Protein AF-A0A849PRV3-F1 (afdb_monomer)

Secondary structure (DSSP, 8-state):
-------------------------HHHHHHHHS----SPPHHHHHHHHHHHHTT--EEEEET-TT-HHHHHHHHTT-EEEEEES-HHHHHHHHHHSTTSEEEE--TTS----TT--SEEE--

Nearest PDB structures (foldseek):
  2azt-assembly1_B-2  TM=6.449E-01  e=2.188E-04  Homo sapiens
  3thr-assembly1_B  TM=6.207E-01  e=1.792E-04  Rattus norvegicus
  2azt-assembly1_A-2  TM=7.067E-01  e=4.264E-04  Homo sapiens
  1r8y-assembly1_A  TM=6.239E-01  e=3.265E-04  Mus musculus
  2idj-assembly1_C  TM=6.318E-01  e=4.264E-04  Rattus norvegicus

Radius of gyration: 21.78 Å; Cα contacts (8 Å, |Δi|>4): 154; chains: 1; bounding box: 31×43×78 Å

pLDDT: mean 85.54, std 21.76, range [31.47, 98.5]

Sequence (123 aa):
MKESTGSPMEGVIKNKVHSNYTIKDWNTLYKEKGIVQKEP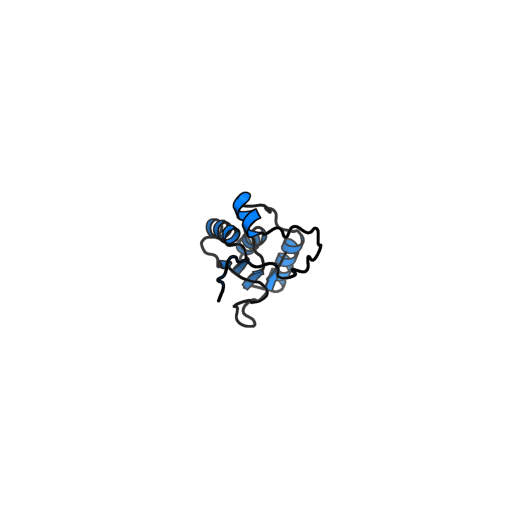SKKVLEAIKFFKEKRIKKILDLGCGTGRHTTLLVKENFEVCGCDNSEDALKIIKEILVDNEFRLCDMTKLLYDDEYFDGIICY

Solvent-accessible surface area (backbone atoms only — not comparable to full-atom values): 7678 Å² total; per-residue (Å²): 141,82,85,87,87,88,85,84,91,86,77,83,85,72,83,78,79,88,64,98,65,80,80,75,54,60,36,60,51,23,64,76,61,50,80,84,65,71,77,61,53,71,66,55,59,52,47,51,54,53,34,57,76,69,66,50,48,38,33,36,31,49,60,31,51,58,26,35,54,54,56,52,44,45,76,72,71,37,50,54,38,35,28,20,77,25,68,48,19,49,54,55,27,42,73,75,39,72,91,53,52,74,45,85,38,53,89,93,62,71,93,68,64,86,85,71,51,70,41,76,50,72,129

Mean predicted aligned error: 9.65 Å

Structure (mmCIF, N/CA/C/O backbone):
data_AF-A0A849PRV3-F1
#
_entry.id   AF-A0A849PRV3-F1
#
loop_
_atom_site.group_PDB
_atom_site.id
_atom_site.type_symbol
_atom_site.label_atom_id
_atom_site.label_alt_id
_atom_site.label_comp_id
_atom_site.label_asym_id
_atom_site.label_entity_id
_atom_site.label_seq_id
_atom_site.pdbx_PDB_ins_code
_atom_site.Cartn_x
_atom_site.Cartn_y
_atom_site.Cartn_z
_atom_site.occupancy
_atom_site.B_iso_or_equiv
_atom_site.auth_seq_id
_atom_site.auth_comp_id
_atom_site.auth_asym_id
_atom_site.auth_atom_id
_atom_site.pdbx_PDB_model_num
ATOM 1 N N . MET A 1 1 ? 7.747 -28.531 -66.672 1.00 43.81 1 MET A N 1
ATOM 2 C CA . MET A 1 1 ? 8.890 -28.508 -65.738 1.00 43.81 1 MET A CA 1
ATOM 3 C C . MET A 1 1 ? 9.761 -27.304 -66.051 1.00 43.81 1 MET A C 1
ATOM 5 O O . MET A 1 1 ? 10.359 -27.276 -67.116 1.00 43.81 1 MET A O 1
ATOM 9 N N . LYS A 1 2 ? 9.777 -26.314 -65.157 1.00 40.06 2 LYS A N 1
ATOM 10 C CA . LYS A 1 2 ? 10.898 -25.407 -64.874 1.00 40.06 2 LYS A CA 1
ATOM 11 C C . LYS A 1 2 ? 10.719 -24.976 -63.417 1.00 40.06 2 LYS A C 1
ATOM 13 O O . LYS A 1 2 ? 9.604 -24.655 -63.014 1.00 40.06 2 LYS A O 1
ATOM 18 N N . GLU A 1 3 ? 11.787 -25.127 -62.650 1.00 36.06 3 GLU A N 1
ATOM 19 C CA . GLU A 1 3 ? 11.838 -25.009 -61.196 1.00 36.06 3 GLU A CA 1
ATOM 20 C C . GLU A 1 3 ? 11.863 -23.556 -60.695 1.00 36.06 3 GLU A C 1
ATOM 22 O O . GLU A 1 3 ? 12.094 -22.605 -61.438 1.00 36.06 3 GLU A O 1
ATOM 27 N N . SER A 1 4 ? 11.589 -23.469 -59.397 1.00 41.84 4 SER A N 1
ATOM 28 C CA . SER A 1 4 ? 11.461 -22.350 -58.462 1.00 41.84 4 SER A CA 1
ATOM 29 C C . SER A 1 4 ? 12.669 -21.424 -58.301 1.00 41.84 4 SER A C 1
ATOM 31 O O . SER A 1 4 ? 13.791 -21.915 -58.317 1.00 41.84 4 SER A O 1
ATOM 33 N N . THR A 1 5 ? 12.419 -20.179 -57.866 1.00 37.66 5 THR A N 1
ATOM 34 C CA . THR A 1 5 ? 13.233 -19.471 -56.848 1.00 37.66 5 THR A CA 1
ATOM 35 C C . THR A 1 5 ? 12.422 -18.366 -56.139 1.00 37.66 5 THR A C 1
ATOM 37 O O . THR A 1 5 ? 11.891 -17.493 -56.821 1.00 37.66 5 THR A O 1
ATOM 40 N N . GLY A 1 6 ? 12.419 -18.346 -54.795 1.00 32.53 6 GLY A N 1
ATOM 41 C CA . GLY A 1 6 ? 12.355 -17.108 -53.984 1.00 32.53 6 GLY A CA 1
ATOM 42 C C . GLY A 1 6 ? 11.081 -16.809 -53.160 1.00 32.53 6 GLY A C 1
ATOM 43 O O . GLY A 1 6 ? 10.069 -16.405 -53.711 1.00 32.53 6 GLY A O 1
ATOM 44 N N . SER A 1 7 ? 11.179 -16.922 -51.827 1.00 38.81 7 SER A N 1
ATOM 45 C CA . SER A 1 7 ? 10.294 -16.347 -50.769 1.00 38.81 7 SER A CA 1
ATOM 46 C C . SER A 1 7 ? 10.956 -15.036 -50.237 1.00 38.81 7 SER A C 1
ATOM 48 O O . SER A 1 7 ? 12.148 -14.910 -50.534 1.00 38.81 7 SER A O 1
ATOM 50 N N . PRO A 1 8 ? 10.362 -14.097 -49.437 1.00 40.62 8 PRO A N 1
ATOM 51 C CA . PRO A 1 8 ? 9.239 -14.260 -48.495 1.00 40.62 8 PRO A CA 1
ATOM 52 C C . PRO A 1 8 ? 8.224 -13.085 -48.331 1.00 40.62 8 PRO A C 1
ATOM 54 O O . PRO A 1 8 ? 8.369 -12.003 -48.881 1.00 40.62 8 PRO A O 1
ATOM 57 N N . MET A 1 9 ? 7.187 -13.387 -47.532 1.00 44.16 9 MET A N 1
ATOM 58 C CA . MET A 1 9 ? 6.213 -12.567 -46.774 1.00 44.16 9 MET A CA 1
ATOM 59 C C . MET A 1 9 ? 6.275 -11.026 -46.804 1.00 44.16 9 MET A C 1
ATOM 61 O O . MET A 1 9 ? 7.281 -10.465 -46.404 1.00 44.16 9 MET A O 1
ATOM 65 N N . GLU A 1 10 ? 5.115 -10.380 -47.014 1.00 33.94 10 GLU A N 1
ATOM 66 C CA . GLU A 1 10 ? 4.730 -9.044 -46.497 1.00 33.94 10 GLU A CA 1
ATOM 67 C C . GLU A 1 10 ? 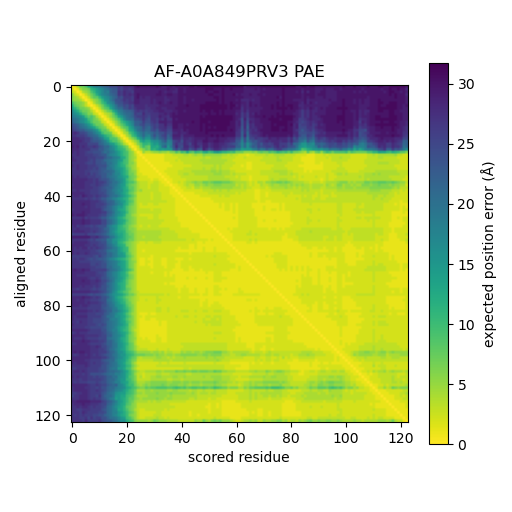3.239 -8.791 -46.845 1.00 33.94 10 GLU A C 1
ATOM 69 O O . GLU A 1 10 ? 2.813 -9.072 -47.956 1.00 33.94 10 GLU A O 1
ATOM 74 N N . GLY A 1 11 ? 2.333 -8.308 -45.997 1.00 31.47 11 GLY A N 1
ATOM 75 C CA . GLY A 1 11 ? 2.428 -7.864 -44.623 1.00 31.47 11 GLY A CA 1
ATOM 76 C C . GLY A 1 11 ? 1.035 -7.863 -43.983 1.00 31.47 11 GLY A C 1
ATOM 77 O O . GLY A 1 11 ? 0.014 -7.589 -44.613 1.00 31.47 11 GLY A O 1
ATOM 78 N N . VAL A 1 12 ? 1.006 -8.188 -42.695 1.00 38.81 12 VAL A N 1
ATOM 79 C CA . VAL A 1 12 ? -0.142 -7.958 -41.821 1.00 38.81 12 VAL A CA 1
ATOM 80 C C . VAL A 1 12 ? -0.332 -6.447 -41.719 1.00 38.81 12 VAL A C 1
ATOM 82 O O . VAL A 1 12 ? 0.560 -5.746 -41.238 1.00 38.81 12 VAL A O 1
ATOM 85 N N . ILE A 1 13 ? -1.484 -5.938 -42.155 1.00 39.41 13 ILE A N 1
ATOM 86 C CA . ILE A 1 13 ? -1.880 -4.545 -41.927 1.00 39.41 13 ILE A CA 1
ATOM 87 C C . ILE A 1 13 ? -2.058 -4.367 -40.413 1.00 39.41 13 ILE A C 1
ATOM 89 O O . ILE A 1 13 ? -3.113 -4.646 -39.848 1.00 39.41 13 ILE A O 1
ATOM 93 N N . LYS A 1 14 ? -0.997 -3.932 -39.727 1.00 39.09 14 LYS A N 1
ATOM 94 C CA . LYS A 1 14 ? -1.092 -3.417 -38.361 1.00 39.09 14 LYS A CA 1
ATOM 95 C C . LYS A 1 14 ? -1.687 -2.018 -38.452 1.00 39.09 14 LYS A C 1
ATOM 97 O O . LYS A 1 14 ? -0.990 -1.064 -38.792 1.00 39.09 14 LYS A O 1
ATOM 102 N N . ASN A 1 15 ? -2.979 -1.906 -38.157 1.00 37.47 15 ASN A N 1
ATOM 103 C CA . ASN A 1 15 ? -3.626 -0.614 -37.968 1.00 37.47 15 ASN A CA 1
ATOM 104 C C . ASN A 1 15 ? -2.894 0.158 -36.864 1.00 37.47 15 ASN A C 1
ATOM 106 O O . ASN A 1 15 ? -2.863 -0.228 -35.696 1.00 37.47 15 ASN A O 1
ATOM 110 N N . LYS A 1 16 ? -2.252 1.241 -37.292 1.00 42.03 16 LYS A N 1
ATOM 111 C CA . LYS A 1 16 ? -1.415 2.135 -36.503 1.00 42.03 16 LYS A CA 1
ATOM 112 C C . LYS A 1 16 ? -2.322 3.111 -35.759 1.00 42.03 16 LYS A C 1
ATOM 114 O O . LYS A 1 16 ? -2.642 4.181 -36.275 1.00 42.03 16 LYS A O 1
ATOM 119 N N . VAL A 1 17 ? -2.757 2.741 -34.557 1.00 46.69 17 VAL A N 1
ATOM 120 C CA . VAL A 1 17 ? -3.486 3.664 -33.680 1.00 46.69 17 VAL A CA 1
ATOM 121 C C . VAL A 1 17 ? -2.506 4.748 -33.230 1.00 46.69 17 VAL A C 1
ATOM 123 O O . VAL A 1 17 ? -1.550 4.478 -32.508 1.00 46.69 17 VAL A O 1
ATOM 126 N N . HIS A 1 18 ? -2.697 5.965 -33.733 1.00 45.69 18 HIS A N 1
ATOM 127 C CA . HIS A 1 18 ? -1.931 7.134 -33.322 1.00 45.69 18 HIS A CA 1
ATOM 128 C C . HIS A 1 18 ? -2.438 7.603 -31.957 1.00 45.69 18 HIS A C 1
ATOM 130 O O . HIS A 1 18 ? -3.482 8.243 -31.868 1.00 45.69 18 HIS A O 1
ATOM 136 N N . SER A 1 19 ? -1.682 7.324 -30.898 1.00 43.97 19 SER A N 1
ATOM 137 C CA . SER A 1 19 ? -1.742 8.119 -29.675 1.00 43.97 19 SER A CA 1
ATOM 138 C C . SER A 1 19 ? -0.308 8.436 -29.241 1.00 43.97 19 SER A C 1
ATOM 140 O O . SER A 1 19 ? 0.522 7.549 -29.067 1.00 43.97 19 SER A O 1
ATOM 142 N N . ASN A 1 20 ? 0.017 9.724 -29.114 1.00 40.25 20 ASN A N 1
ATOM 143 C CA . ASN A 1 20 ? 1.306 10.202 -28.599 1.00 40.25 20 ASN A CA 1
ATOM 144 C C . ASN A 1 20 ? 1.376 10.104 -27.061 1.00 40.25 20 ASN A C 1
ATOM 146 O O . ASN A 1 20 ? 1.936 10.974 -26.399 1.00 40.25 20 ASN A O 1
ATOM 150 N N . TYR A 1 21 ? 0.800 9.053 -26.478 1.00 45.06 21 TYR A N 1
ATOM 151 C CA . TYR A 1 21 ? 1.078 8.665 -25.104 1.00 45.06 21 TYR A CA 1
ATOM 152 C C . TYR A 1 21 ? 2.078 7.521 -25.163 1.00 45.06 21 TYR A C 1
ATOM 154 O O . TYR A 1 21 ? 1.714 6.379 -25.437 1.00 45.06 21 TYR A O 1
ATOM 162 N N . THR A 1 22 ? 3.353 7.807 -24.900 1.00 52.84 22 THR A N 1
ATOM 163 C CA . THR A 1 22 ? 4.283 6.750 -24.509 1.00 52.84 22 THR A CA 1
ATOM 164 C C . THR A 1 22 ? 3.677 6.132 -23.257 1.00 52.84 22 THR A C 1
ATOM 166 O O . THR A 1 22 ? 3.631 6.797 -22.220 1.00 52.84 22 THR A O 1
ATOM 169 N N . ILE A 1 23 ? 3.138 4.912 -23.350 1.00 53.06 23 ILE A N 1
ATOM 170 C CA . ILE A 1 23 ? 2.806 4.131 -22.161 1.00 53.06 23 ILE A CA 1
ATOM 171 C C . ILE A 1 23 ? 4.112 4.077 -21.375 1.00 53.06 23 ILE A C 1
ATOM 173 O O . ILE A 1 23 ? 5.072 3.432 -21.793 1.00 53.06 23 ILE A O 1
ATOM 177 N N . LYS A 1 24 ? 4.188 4.861 -20.297 1.00 63.31 24 LYS A N 1
ATOM 178 C CA . LYS A 1 24 ? 5.265 4.746 -19.328 1.00 63.31 24 LYS A CA 1
ATOM 179 C C . LYS A 1 24 ? 5.011 3.415 -18.655 1.00 63.31 24 LYS A C 1
ATOM 181 O O . LYS A 1 24 ? 4.147 3.324 -17.790 1.00 63.31 24 LYS A O 1
ATOM 186 N N . ASP A 1 25 ? 5.696 2.384 -19.129 1.00 88.38 25 ASP A N 1
ATOM 187 C CA . ASP A 1 25 ? 5.787 1.140 -18.392 1.00 88.38 25 ASP A CA 1
ATOM 188 C C . ASP A 1 25 ? 6.363 1.467 -17.010 1.00 88.38 25 ASP A C 1
ATOM 190 O O . ASP A 1 25 ? 7.500 1.938 -16.883 1.00 88.38 25 ASP A O 1
ATOM 194 N N . TRP A 1 26 ? 5.536 1.293 -15.982 1.00 92.56 26 TRP A N 1
ATOM 195 C CA . TRP A 1 26 ? 5.925 1.563 -14.608 1.0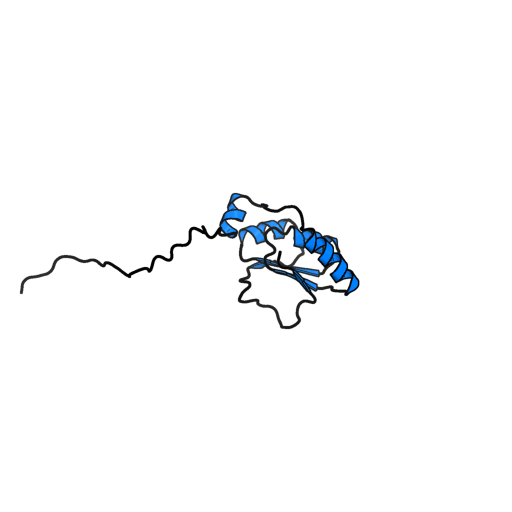0 92.56 26 TRP A CA 1
ATOM 196 C C . TRP A 1 26 ? 7.087 0.667 -14.197 1.00 92.56 26 TRP A C 1
ATOM 198 O O . TRP A 1 26 ? 7.996 1.157 -13.530 1.00 92.56 26 TRP A O 1
ATOM 208 N N . ASN A 1 27 ? 7.124 -0.590 -14.656 1.00 94.69 27 ASN A N 1
ATOM 209 C CA . ASN A 1 27 ? 8.212 -1.498 -14.313 1.00 94.69 27 ASN A CA 1
ATOM 210 C C . ASN A 1 27 ? 9.561 -0.975 -14.824 1.00 94.69 27 ASN A C 1
ATOM 212 O O . ASN A 1 27 ? 10.505 -0.863 -14.046 1.00 94.69 27 ASN A O 1
ATOM 216 N N . THR A 1 28 ? 9.638 -0.547 -16.089 1.00 94.88 28 THR A N 1
ATOM 217 C CA . THR A 1 28 ? 10.836 0.117 -16.637 1.00 94.88 28 THR A CA 1
ATOM 218 C C . THR A 1 28 ? 11.225 1.357 -15.827 1.00 94.88 28 THR A C 1
ATOM 220 O O . THR A 1 28 ? 12.393 1.524 -15.476 1.00 94.88 28 THR A O 1
ATOM 223 N N . LEU A 1 29 ? 10.261 2.209 -15.466 1.00 93.81 29 LEU A N 1
ATOM 224 C CA . LEU A 1 29 ? 10.542 3.411 -14.677 1.00 93.81 29 LEU A CA 1
ATOM 225 C C . LEU A 1 29 ? 11.140 3.079 -13.298 1.00 93.81 29 LEU A C 1
ATOM 227 O O . LEU A 1 29 ? 12.111 3.716 -12.886 1.00 93.81 29 LEU A O 1
ATOM 231 N N . TYR A 1 30 ? 10.570 2.100 -12.593 1.00 95.62 30 TYR A N 1
ATOM 232 C CA . TYR A 1 30 ? 11.057 1.659 -11.285 1.00 95.62 30 TYR A CA 1
ATOM 233 C C . TYR A 1 30 ? 12.420 0.974 -11.384 1.00 95.62 30 TYR A C 1
ATOM 235 O O . TYR A 1 30 ? 13.286 1.232 -10.552 1.00 95.62 30 TYR A O 1
ATOM 243 N N . LYS A 1 31 ? 12.653 0.184 -12.434 1.00 95.19 31 LYS A N 1
ATOM 244 C CA . LYS A 1 31 ? 13.954 -0.429 -12.712 1.00 95.19 31 LYS A CA 1
ATOM 245 C C . LYS A 1 31 ? 15.062 0.608 -12.895 1.00 95.19 31 LYS A C 1
ATOM 247 O O . LYS A 1 31 ? 16.165 0.426 -12.391 1.00 95.19 31 LYS A O 1
ATOM 252 N N . GLU A 1 32 ? 14.783 1.688 -13.622 1.00 95.06 32 GLU A N 1
ATOM 253 C CA . GLU A 1 32 ? 15.783 2.715 -13.934 1.00 95.06 32 GLU A CA 1
ATOM 254 C C . GLU A 1 32 ? 16.006 3.711 -12.795 1.00 95.06 32 GLU A C 1
ATOM 256 O O . GLU A 1 32 ? 17.127 4.176 -12.590 1.00 95.06 32 GLU A O 1
ATOM 261 N N . LYS A 1 33 ? 14.940 4.091 -12.081 1.00 95.00 33 LYS A N 1
ATOM 262 C CA . LYS A 1 33 ? 14.977 5.216 -11.130 1.00 95.00 33 LYS A CA 1
ATOM 263 C C . LYS A 1 33 ? 14.772 4.819 -9.674 1.00 95.00 33 LYS A C 1
ATOM 265 O O . LYS A 1 33 ? 14.941 5.665 -8.796 1.00 95.00 33 LYS A O 1
ATOM 270 N N . GLY A 1 34 ? 14.380 3.578 -9.402 1.00 95.81 34 GLY A N 1
ATOM 271 C CA . GLY A 1 34 ? 13.971 3.143 -8.074 1.00 95.81 34 GLY A CA 1
ATOM 272 C C . GLY A 1 34 ? 12.763 3.939 -7.577 1.00 95.81 34 GLY A C 1
ATOM 273 O O . GLY A 1 34 ? 11.734 4.030 -8.244 1.00 95.81 34 GLY A O 1
ATOM 274 N N . ILE A 1 35 ? 12.882 4.549 -6.398 1.00 95.12 35 ILE A N 1
ATOM 275 C CA . ILE A 1 35 ? 11.785 5.285 -5.757 1.00 95.12 35 ILE A CA 1
ATOM 276 C C . ILE A 1 35 ? 11.544 6.629 -6.460 1.00 95.12 35 ILE A C 1
ATOM 278 O O . ILE A 1 35 ? 12.274 7.601 -6.253 1.00 95.12 35 ILE A O 1
ATOM 282 N N . VAL A 1 36 ? 10.460 6.708 -7.236 1.00 90.00 36 VAL A N 1
ATOM 283 C CA . VAL A 1 36 ? 10.062 7.924 -7.975 1.00 90.00 36 VAL A CA 1
ATOM 284 C C . VAL A 1 36 ? 9.055 8.811 -7.243 1.00 90.00 36 VAL A C 1
ATOM 286 O O . VAL A 1 36 ? 8.944 9.996 -7.554 1.00 90.00 36 VAL A O 1
ATOM 289 N N . GLN A 1 37 ? 8.322 8.273 -6.268 1.00 90.88 37 GLN A N 1
ATOM 290 C CA . GLN A 1 37 ? 7.344 9.014 -5.472 1.00 90.88 37 GLN A CA 1
ATOM 291 C C . GLN A 1 37 ? 7.547 8.676 -3.996 1.00 90.88 37 GLN A C 1
ATOM 293 O O . GLN A 1 37 ? 7.404 7.521 -3.607 1.00 90.88 37 GLN A O 1
ATOM 298 N N . LYS A 1 38 ? 7.905 9.681 -3.193 1.00 92.25 38 LYS A N 1
ATOM 299 C CA . LYS A 1 38 ? 8.281 9.495 -1.781 1.00 92.25 38 LYS A CA 1
ATOM 300 C C . LYS A 1 38 ? 7.183 9.921 -0.817 1.00 92.25 38 LYS A C 1
ATOM 302 O O . LYS A 1 38 ? 6.862 9.184 0.105 1.00 92.25 38 LYS A O 1
ATOM 307 N N . GLU A 1 39 ? 6.589 11.084 -1.063 1.00 95.94 39 GLU A N 1
ATOM 308 C CA . GLU A 1 39 ? 5.616 11.660 -0.139 1.00 95.94 39 GLU A CA 1
ATOM 309 C C . GLU A 1 39 ? 4.208 11.080 -0.350 1.00 95.94 39 GLU A C 1
ATOM 311 O O . GLU A 1 39 ? 3.736 11.025 -1.498 1.00 95.94 39 GLU A O 1
ATOM 316 N N . PRO A 1 40 ? 3.511 10.685 0.733 1.00 96.19 40 PRO A N 1
ATOM 317 C CA . PRO A 1 40 ? 2.100 10.330 0.685 1.00 96.19 40 PRO A CA 1
ATOM 318 C C . PRO A 1 40 ? 1.236 11.497 0.204 1.00 96.19 40 PRO A C 1
ATOM 320 O O . PRO A 1 40 ? 1.568 12.675 0.365 1.00 96.19 40 PRO A O 1
ATOM 323 N N . SER A 1 41 ? 0.074 11.184 -0.363 1.00 97.06 41 SER A N 1
ATOM 324 C CA . SER A 1 41 ? -0.859 12.221 -0.796 1.00 97.06 41 SER A CA 1
ATOM 325 C C . SER A 1 41 ? -1.710 12.715 0.373 1.00 97.06 41 SER A C 1
ATOM 327 O O . SER A 1 41 ? -2.057 11.957 1.279 1.00 97.06 41 SER A O 1
ATOM 329 N N . LYS A 1 42 ? -2.129 13.986 0.324 1.00 97.25 42 LYS A N 1
ATOM 330 C CA . LYS A 1 42 ? -3.067 14.546 1.315 1.00 97.25 42 LYS A CA 1
ATOM 331 C C . LYS A 1 42 ? -4.372 13.748 1.397 1.00 97.25 42 LYS A C 1
ATOM 333 O O . LYS A 1 42 ? -4.887 13.542 2.488 1.00 97.25 42 LYS A O 1
ATOM 338 N N . LYS A 1 43 ? -4.854 13.230 0.263 1.00 97.06 43 LYS A N 1
ATOM 339 C CA . LYS A 1 43 ? -6.057 12.391 0.213 1.00 97.06 43 LYS A CA 1
ATOM 340 C C . LYS A 1 43 ? -5.882 11.072 0.964 1.00 97.06 43 LYS A C 1
ATOM 342 O O . LYS A 1 43 ? -6.810 10.636 1.629 1.00 97.06 43 LYS A O 1
ATOM 347 N N . VAL A 1 44 ? -4.699 10.457 0.909 1.00 97.81 44 VAL A N 1
ATOM 348 C CA . VAL A 1 44 ? -4.417 9.241 1.691 1.00 97.81 44 VAL A CA 1
ATOM 349 C C . VAL A 1 44 ? -4.341 9.556 3.187 1.00 97.81 44 VAL A C 1
ATOM 351 O O . VAL A 1 44 ? -4.856 8.787 3.993 1.00 97.81 44 VAL A O 1
ATOM 354 N N . LEU A 1 45 ? -3.801 10.717 3.576 1.00 97.81 45 LEU A N 1
ATOM 355 C CA . LEU A 1 45 ? -3.842 11.169 4.976 1.00 97.81 45 LEU A CA 1
ATOM 356 C C . LEU A 1 45 ? -5.280 11.365 5.483 1.00 97.81 45 LEU A C 1
ATOM 358 O O . LEU A 1 45 ? -5.588 11.035 6.627 1.00 97.81 45 LEU A O 1
ATOM 362 N N . GLU A 1 46 ? -6.170 11.893 4.645 1.00 98.00 46 GLU A N 1
ATOM 363 C CA . GLU A 1 46 ? -7.600 12.011 4.954 1.00 98.00 46 GLU A CA 1
ATOM 364 C C . GLU A 1 46 ? -8.277 10.634 5.027 1.00 98.00 46 GLU A C 1
ATOM 366 O O . GLU A 1 46 ? -9.019 10.370 5.973 1.00 98.00 46 GLU A O 1
ATOM 371 N N . ALA A 1 47 ? -7.960 9.729 4.096 1.00 98.06 47 ALA A N 1
ATOM 372 C CA . ALA A 1 47 ? -8.467 8.359 4.097 1.00 98.06 47 ALA A CA 1
ATOM 373 C C . ALA A 1 47 ? -8.072 7.598 5.370 1.00 98.06 47 ALA A C 1
ATOM 375 O O . ALA A 1 47 ? -8.908 6.917 5.951 1.00 98.06 47 ALA A O 1
ATOM 376 N N . ILE A 1 48 ? -6.847 7.776 5.873 1.00 98.38 48 ILE A N 1
ATOM 377 C CA . ILE A 1 48 ? -6.397 7.184 7.143 1.00 98.38 48 ILE A CA 1
ATOM 378 C C . ILE A 1 48 ? -7.281 7.615 8.315 1.00 98.38 48 ILE A C 1
ATOM 380 O O . ILE A 1 48 ? -7.649 6.781 9.144 1.00 98.38 48 ILE A O 1
ATOM 384 N N . LYS A 1 49 ? -7.651 8.900 8.392 1.00 98.31 49 LYS A N 1
ATOM 385 C CA . LYS A 1 49 ? -8.554 9.393 9.447 1.00 98.31 49 LYS A CA 1
ATOM 386 C C . LYS A 1 49 ? -9.913 8.707 9.350 1.00 98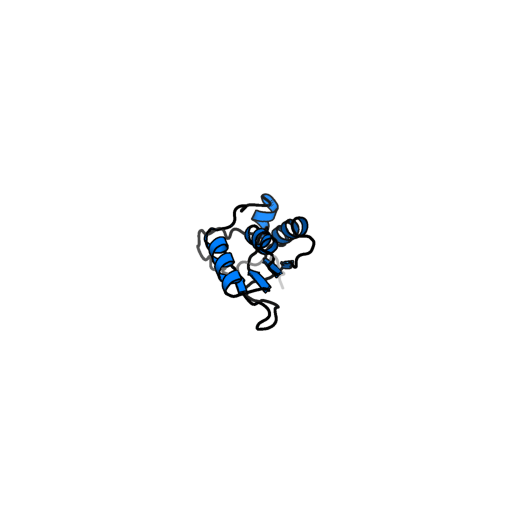.31 49 LYS A C 1
ATOM 388 O O . LYS A 1 49 ? -10.392 8.157 10.339 1.00 98.31 49 LYS A O 1
ATOM 393 N N . PHE A 1 50 ? -10.471 8.661 8.143 1.00 98.25 50 PHE A N 1
ATOM 394 C CA . PHE A 1 50 ? -11.735 7.984 7.874 1.00 98.25 50 PHE A CA 1
ATOM 395 C C . PHE A 1 50 ? -11.682 6.486 8.225 1.00 98.25 50 PHE A C 1
ATOM 397 O O . PHE A 1 50 ? -12.576 5.973 8.894 1.00 98.25 50 PHE A O 1
ATOM 404 N N . PHE A 1 51 ? -10.614 5.784 7.846 1.00 98.50 51 PHE A N 1
ATOM 405 C CA . PHE A 1 51 ? -10.424 4.366 8.151 1.00 98.50 51 PHE A CA 1
ATOM 406 C C . PHE A 1 51 ? -10.365 4.097 9.654 1.00 98.50 51 PHE A C 1
ATOM 408 O O . PHE A 1 51 ? -11.013 3.163 10.127 1.00 98.50 51 PHE A O 1
ATOM 415 N N . LYS A 1 52 ? -9.683 4.950 10.427 1.00 98.25 52 LYS A N 1
ATOM 416 C CA . LYS A 1 52 ? -9.670 4.852 11.894 1.00 98.25 52 LYS A CA 1
ATOM 417 C C . LYS A 1 52 ? -11.055 5.064 12.498 1.00 98.25 52 LYS A C 1
ATOM 419 O O . LYS A 1 52 ? -11.478 4.274 13.340 1.00 98.25 52 LYS A O 1
ATOM 424 N N . GLU A 1 53 ? -11.784 6.085 12.050 1.00 98.38 53 GLU A N 1
ATOM 425 C CA . GLU A 1 53 ? -13.154 6.361 12.508 1.00 98.38 53 GLU A CA 1
ATOM 426 C C . GLU A 1 53 ? -14.108 5.196 12.210 1.00 98.38 53 GLU A C 1
ATOM 428 O O . GLU A 1 53 ? -14.958 4.849 1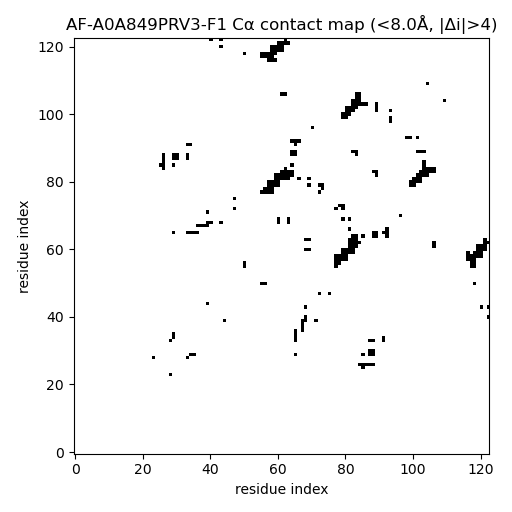3.032 1.00 98.38 53 GLU A O 1
ATOM 433 N N . LYS A 1 54 ? -13.943 4.561 11.045 1.00 98.19 54 LYS A N 1
ATOM 434 C CA . LYS A 1 54 ? -14.727 3.397 10.616 1.00 98.19 54 LYS A CA 1
ATOM 435 C C . LYS A 1 54 ? -14.208 2.063 11.144 1.00 98.19 54 LYS A C 1
ATOM 437 O O . LYS A 1 54 ? -14.855 1.049 10.910 1.00 98.19 54 LYS A O 1
ATOM 442 N N . ARG A 1 55 ? -13.107 2.061 11.905 1.00 97.56 55 ARG A N 1
ATOM 443 C CA . ARG A 1 55 ? -12.453 0.855 12.443 1.00 97.56 55 ARG A CA 1
ATOM 444 C C . ARG A 1 55 ? -12.091 -0.172 11.361 1.00 97.56 55 ARG A C 1
ATOM 446 O O . ARG A 1 55 ? -12.150 -1.372 11.615 1.00 97.56 55 ARG A O 1
ATOM 453 N N . ILE A 1 56 ? -11.715 0.313 10.180 1.00 98.31 56 ILE A N 1
ATOM 454 C CA . ILE A 1 56 ? -11.125 -0.490 9.102 1.00 98.31 56 ILE A CA 1
ATOM 455 C C . ILE A 1 56 ? -9.809 -1.073 9.617 1.00 98.31 56 ILE A C 1
ATOM 457 O O . ILE A 1 56 ? -9.048 -0.359 10.274 1.00 98.31 56 ILE A O 1
ATOM 461 N N . LYS A 1 57 ? -9.541 -2.354 9.350 1.00 97.19 57 LYS A N 1
ATOM 462 C CA . LYS A 1 57 ? -8.320 -3.023 9.817 1.00 97.19 57 LYS A CA 1
ATOM 463 C C . LYS A 1 57 ? -7.447 -3.466 8.658 1.00 97.19 57 LYS A C 1
ATOM 465 O O . LYS A 1 57 ? -6.269 -3.112 8.638 1.00 97.19 57 LYS A O 1
ATOM 470 N N . LYS A 1 58 ? -8.030 -4.206 7.714 1.00 98.38 58 LYS A N 1
ATOM 471 C CA . LYS A 1 58 ? -7.320 -4.831 6.599 1.00 98.38 58 LYS A CA 1
ATOM 472 C C . LYS A 1 58 ? -7.518 -4.041 5.309 1.00 98.38 58 LYS A C 1
ATOM 474 O O . LYS A 1 58 ? -8.645 -3.877 4.841 1.0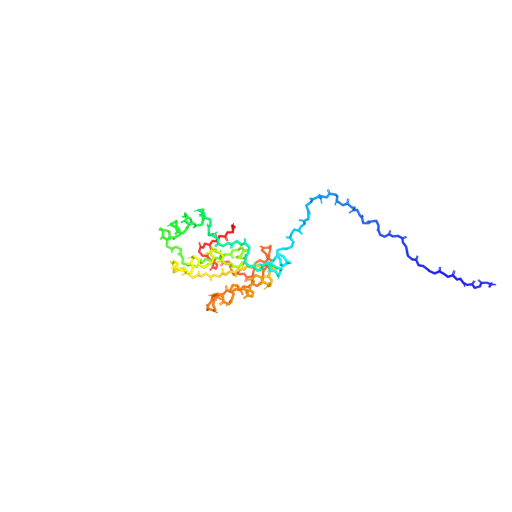0 98.38 58 LYS A O 1
ATOM 479 N N . ILE A 1 59 ? -6.422 -3.549 4.737 1.00 98.44 59 ILE A N 1
ATOM 480 C CA . ILE A 1 59 ? -6.425 -2.637 3.590 1.00 98.44 59 ILE A CA 1
ATOM 481 C C . ILE A 1 59 ? -5.631 -3.225 2.424 1.00 98.44 59 ILE A C 1
ATOM 483 O O . ILE A 1 59 ? -4.518 -3.719 2.608 1.00 98.44 59 ILE A O 1
ATOM 487 N N . LEU A 1 60 ? -6.180 -3.098 1.216 1.00 98.06 60 LEU A N 1
ATOM 488 C CA . LEU A 1 60 ? -5.436 -3.279 -0.029 1.00 98.06 60 LEU A CA 1
ATOM 489 C C . LEU A 1 60 ? -4.912 -1.930 -0.534 1.00 98.06 60 LEU A C 1
ATOM 491 O O . LEU A 1 60 ? -5.693 -1.010 -0.784 1.00 98.06 60 LEU A O 1
ATOM 495 N N . ASP A 1 61 ? -3.601 -1.830 -0.732 1.00 98.06 61 ASP A N 1
ATOM 496 C CA . ASP A 1 61 ? -2.983 -0.772 -1.536 1.00 98.06 61 ASP A CA 1
ATOM 497 C C . ASP A 1 61 ? -2.839 -1.279 -2.982 1.00 98.06 61 ASP A C 1
ATOM 499 O O . ASP A 1 61 ? -1.938 -2.064 -3.301 1.00 98.06 61 ASP A O 1
ATOM 503 N N . LEU A 1 62 ? -3.805 -0.921 -3.833 1.00 97.62 62 LEU A N 1
ATOM 504 C CA . LEU A 1 62 ? -3.915 -1.383 -5.217 1.00 97.62 62 LEU A CA 1
ATOM 505 C C . LEU A 1 62 ? -3.107 -0.465 -6.143 1.00 97.62 62 LEU A C 1
ATOM 507 O O . LEU A 1 62 ? -3.466 0.693 -6.349 1.00 97.62 62 LEU A O 1
ATOM 511 N N . GLY A 1 63 ? -2.029 -0.997 -6.718 1.00 96.50 63 GLY A N 1
ATOM 512 C CA . GLY A 1 63 ? -0.998 -0.196 -7.381 1.00 96.50 63 GLY A CA 1
ATOM 513 C C . GLY A 1 63 ? -0.040 0.434 -6.367 1.00 96.50 63 GLY A C 1
ATOM 514 O O . GLY A 1 63 ? 0.200 1.641 -6.405 1.00 96.50 63 GLY A O 1
ATOM 515 N N . CYS A 1 64 ? 0.468 -0.367 -5.423 1.00 97.38 64 CYS A N 1
ATOM 516 C CA . CYS A 1 64 ? 1.254 0.125 -4.287 1.00 97.38 64 CYS A CA 1
ATOM 517 C C . CYS A 1 64 ? 2.604 0.749 -4.688 1.00 97.38 64 CYS A C 1
ATOM 519 O O . CYS A 1 64 ? 3.222 1.476 -3.897 1.00 97.38 64 CYS A O 1
ATOM 521 N N . GLY A 1 65 ? 3.092 0.464 -5.901 1.00 97.25 65 GLY A N 1
ATOM 522 C CA . GLY A 1 65 ? 4.393 0.891 -6.390 1.00 97.25 65 GLY A CA 1
ATOM 523 C C . GLY A 1 65 ? 5.500 0.573 -5.387 1.00 97.25 65 GLY A C 1
ATOM 524 O O . GLY A 1 65 ? 5.562 -0.512 -4.812 1.00 97.25 65 GLY A O 1
ATOM 525 N N . THR A 1 66 ? 6.374 1.551 -5.141 1.00 97.62 66 THR A N 1
ATOM 526 C CA . THR A 1 66 ? 7.463 1.440 -4.154 1.00 97.62 66 THR A CA 1
ATOM 527 C C . THR A 1 66 ? 7.029 1.774 -2.720 1.00 97.62 66 THR A C 1
ATOM 529 O O . THR A 1 66 ? 7.885 1.974 -1.862 1.00 97.62 66 THR A O 1
ATOM 532 N N . GLY A 1 67 ? 5.725 1.893 -2.441 1.00 97.44 67 GLY A N 1
ATOM 533 C CA . GLY A 1 67 ? 5.205 1.855 -1.070 1.00 97.44 67 GLY A CA 1
ATOM 534 C C . GLY A 1 67 ? 5.073 3.171 -0.324 1.00 97.44 67 GLY A C 1
ATOM 535 O O . GLY A 1 67 ? 5.053 3.152 0.908 1.00 97.44 67 GLY A O 1
ATOM 536 N N . ARG A 1 68 ? 4.967 4.315 -1.015 1.00 97.44 68 ARG A N 1
ATOM 537 C CA . ARG A 1 68 ? 4.807 5.625 -0.345 1.00 97.44 68 ARG A CA 1
ATOM 538 C C . ARG A 1 68 ? 3.603 5.656 0.605 1.00 97.44 68 ARG A C 1
ATOM 540 O O . ARG A 1 68 ? 3.710 6.176 1.710 1.00 97.44 68 ARG A O 1
ATOM 547 N N . HIS A 1 69 ? 2.476 5.069 0.194 1.00 98.38 69 HIS A N 1
ATOM 548 C CA . HIS A 1 69 ? 1.254 5.025 1.000 1.00 98.38 69 HIS A CA 1
ATOM 549 C C . HIS A 1 69 ? 1.231 3.792 1.891 1.00 98.38 69 HIS A C 1
ATOM 551 O O . HIS A 1 69 ? 0.925 3.923 3.072 1.00 98.38 69 HIS A O 1
ATOM 557 N N . THR A 1 70 ? 1.636 2.629 1.371 1.00 98.25 70 THR A N 1
ATOM 558 C CA . THR A 1 70 ? 1.734 1.387 2.149 1.00 98.25 70 THR A CA 1
ATOM 559 C C . THR A 1 70 ? 2.554 1.582 3.425 1.00 98.25 70 THR A C 1
ATOM 561 O O . THR A 1 70 ? 2.099 1.235 4.509 1.00 98.25 70 THR A O 1
ATOM 564 N N . THR A 1 71 ? 3.725 2.222 3.327 1.00 97.56 71 THR A N 1
ATOM 565 C CA . THR A 1 71 ? 4.598 2.488 4.484 1.00 97.56 71 THR A CA 1
ATOM 566 C C . THR A 1 71 ? 3.899 3.337 5.537 1.00 97.56 71 THR A C 1
ATOM 568 O O . THR A 1 71 ? 4.063 3.108 6.734 1.00 97.56 71 THR A O 1
ATOM 571 N N . LEU A 1 72 ? 3.117 4.327 5.106 1.00 97.94 72 LEU A N 1
ATOM 572 C CA . LEU A 1 72 ? 2.343 5.159 6.015 1.00 97.94 72 LEU A CA 1
ATOM 573 C C . LE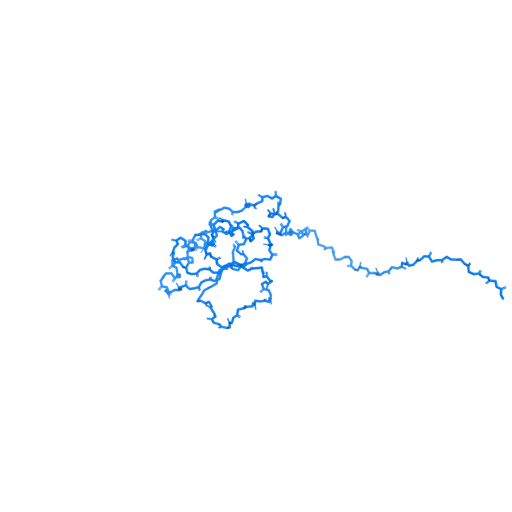U A 1 72 ? 1.209 4.356 6.667 1.00 97.94 72 LEU A C 1
ATOM 575 O O . LEU A 1 72 ? 1.064 4.411 7.880 1.00 97.94 72 LEU A O 1
ATOM 579 N N . LEU A 1 73 ? 0.443 3.581 5.897 1.00 98.38 73 LEU A N 1
ATOM 580 C CA . LEU A 1 73 ? -0.639 2.748 6.428 1.00 98.38 73 LEU A CA 1
ATOM 581 C C . LEU A 1 73 ? -0.129 1.727 7.458 1.00 98.38 73 LEU A C 1
ATOM 583 O O . LEU A 1 73 ? -0.714 1.595 8.531 1.00 98.38 73 LEU A O 1
ATOM 587 N N . VAL A 1 74 ? 0.996 1.066 7.182 1.00 98.00 74 VAL A N 1
ATOM 588 C CA . VAL A 1 74 ? 1.624 0.130 8.129 1.00 98.00 74 VAL A CA 1
ATOM 589 C C . VAL A 1 74 ? 2.044 0.850 9.414 1.00 98.00 74 VAL A C 1
ATOM 591 O O . VAL A 1 74 ? 1.743 0.377 10.507 1.00 98.00 74 VAL A O 1
ATOM 594 N N . LYS A 1 75 ? 2.664 2.036 9.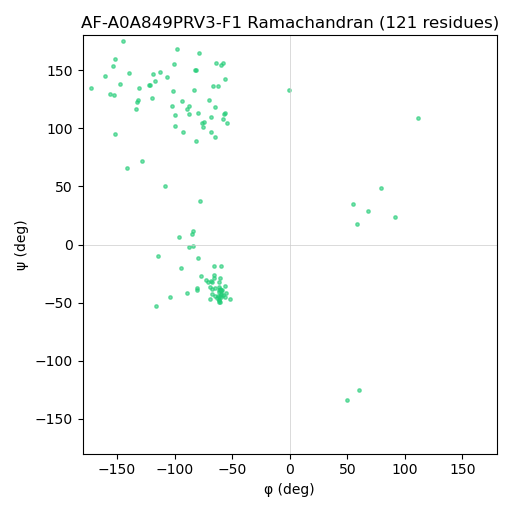312 1.00 97.44 75 LYS A N 1
ATOM 595 C CA . LYS A 1 75 ? 3.019 2.865 10.484 1.00 97.44 75 LYS A CA 1
ATOM 596 C C . LYS A 1 75 ? 1.805 3.291 11.312 1.00 97.44 75 LYS A C 1
ATOM 598 O O . LYS A 1 75 ? 1.925 3.494 12.516 1.00 97.44 75 LYS A O 1
ATOM 603 N N . GLU A 1 76 ? 0.646 3.417 10.678 1.00 97.94 76 GLU A N 1
ATOM 604 C CA . GLU A 1 76 ? -0.624 3.737 11.331 1.00 97.94 76 GLU A CA 1
ATOM 605 C C . GLU A 1 76 ? -1.343 2.497 11.903 1.00 97.94 76 GLU A C 1
ATOM 607 O O . GLU A 1 76 ? -2.460 2.622 12.407 1.00 97.94 76 GLU A O 1
ATOM 612 N N . ASN A 1 77 ? -0.670 1.337 11.919 1.00 97.38 77 ASN A N 1
ATOM 613 C CA . ASN A 1 77 ? -1.106 0.051 12.480 1.00 97.38 77 ASN A CA 1
ATOM 614 C C . ASN A 1 77 ? -2.269 -0.626 11.738 1.00 97.38 77 ASN A C 1
ATOM 616 O O . ASN A 1 77 ? -3.041 -1.370 12.347 1.00 97.38 77 ASN A O 1
ATOM 620 N N . PHE A 1 78 ? -2.399 -0.387 10.433 1.00 98.31 78 PHE A N 1
ATOM 621 C CA . PHE A 1 78 ? -3.281 -1.191 9.586 1.00 98.31 78 PHE A CA 1
ATOM 622 C C . PHE A 1 78 ? -2.597 -2.498 9.164 1.00 98.31 78 PHE A C 1
ATOM 624 O O . PHE A 1 78 ? -1.379 -2.547 8.987 1.00 98.31 78 PHE A O 1
ATOM 631 N N . GLU A 1 79 ? -3.389 -3.548 8.948 1.00 98.00 79 GLU A N 1
ATOM 632 C CA . GLU A 1 79 ? -2.943 -4.744 8.233 1.00 98.00 79 GLU A CA 1
ATOM 633 C C . GLU A 1 79 ? -3.008 -4.431 6.736 1.00 98.00 79 GLU A C 1
ATOM 635 O O . GLU A 1 79 ? -4.088 -4.183 6.199 1.00 98.00 79 GLU A O 1
ATOM 640 N N . VAL A 1 80 ? -1.859 -4.374 6.062 1.00 97.94 80 VAL A N 1
ATOM 641 C CA . VAL A 1 80 ? -1.792 -3.910 4.670 1.00 97.94 80 VAL A CA 1
ATOM 642 C C . VAL A 1 80 ? -1.245 -5.003 3.770 1.00 97.94 80 VAL A C 1
ATOM 644 O O . VAL A 1 80 ? -0.133 -5.490 3.991 1.00 97.94 80 VAL A O 1
ATOM 647 N N . CYS A 1 81 ? -2.000 -5.314 2.718 1.00 97.44 81 CYS A N 1
ATOM 648 C CA . CYS A 1 81 ? -1.499 -6.025 1.550 1.00 97.44 81 CYS A CA 1
ATOM 649 C C . CYS A 1 81 ? -1.265 -5.000 0.434 1.00 97.44 81 CYS A C 1
ATOM 651 O O . CYS A 1 81 ? -2.137 -4.178 0.150 1.00 97.44 81 CYS A O 1
ATOM 653 N N . GLY A 1 82 ? -0.106 -5.042 -0.215 1.00 97.31 82 GLY A N 1
ATOM 654 C CA . GLY A 1 82 ? 0.166 -4.248 -1.412 1.00 97.31 82 GLY A CA 1
ATOM 655 C C . GLY A 1 82 ? 0.172 -5.120 -2.660 1.00 97.31 82 GLY A C 1
ATOM 656 O O . GLY A 1 82 ? 0.641 -6.262 -2.636 1.00 97.31 82 GLY A O 1
ATOM 657 N N . CYS A 1 83 ? -0.318 -4.594 -3.776 1.00 96.69 83 CYS A N 1
ATOM 658 C CA . CYS A 1 83 ? -0.093 -5.242 -5.058 1.00 96.69 83 CYS A CA 1
ATOM 659 C C . CYS A 1 83 ? 0.195 -4.235 -6.163 1.00 96.69 83 CYS A C 1
ATOM 661 O O . CYS A 1 83 ? -0.304 -3.113 -6.145 1.00 96.69 83 CYS A O 1
ATOM 663 N N . ASP A 1 84 ? 1.021 -4.639 -7.118 1.00 97.25 84 ASP A N 1
ATOM 664 C CA . ASP A 1 84 ? 1.425 -3.812 -8.250 1.00 97.25 84 ASP A CA 1
ATOM 665 C C . ASP A 1 84 ? 1.752 -4.716 -9.443 1.00 97.25 84 ASP A C 1
ATOM 667 O O . ASP A 1 84 ? 2.027 -5.904 -9.260 1.00 97.25 84 ASP A O 1
ATOM 671 N N . ASN A 1 85 ? 1.729 -4.176 -10.660 1.00 96.00 85 ASN A N 1
ATOM 672 C CA . ASN A 1 85 ? 2.114 -4.923 -11.858 1.00 96.00 85 ASN A CA 1
ATOM 673 C C . ASN A 1 85 ? 3.625 -4.846 -12.149 1.00 96.00 85 ASN A C 1
ATOM 675 O O . ASN A 1 85 ? 4.095 -5.459 -13.106 1.00 96.00 85 ASN A O 1
ATOM 679 N N . SER A 1 86 ? 4.381 -4.107 -11.334 1.00 96.75 86 SER A N 1
ATOM 680 C CA . SER A 1 86 ? 5.826 -3.931 -11.440 1.00 96.75 86 SER A CA 1
ATOM 681 C C . SER A 1 86 ? 6.590 -4.837 -10.473 1.00 96.75 86 SER A C 1
ATOM 683 O O . SER A 1 86 ? 6.612 -4.609 -9.262 1.00 96.75 86 SER A O 1
ATOM 685 N N . GLU A 1 87 ? 7.304 -5.833 -10.999 1.00 97.44 87 GLU A N 1
ATOM 686 C CA . GLU A 1 87 ? 8.219 -6.660 -10.207 1.00 97.44 87 GLU A CA 1
ATOM 687 C C . GLU A 1 87 ? 9.309 -5.827 -9.526 1.00 97.44 87 GLU A C 1
ATOM 689 O O . GLU A 1 87 ? 9.659 -6.090 -8.376 1.00 97.44 87 GLU A O 1
ATOM 694 N N . ASP A 1 88 ? 9.847 -4.817 -10.214 1.00 97.62 88 ASP A N 1
ATOM 695 C CA . ASP A 1 88 ? 10.930 -3.989 -9.680 1.00 97.62 88 ASP A CA 1
ATOM 696 C C . ASP A 1 88 ? 10.443 -3.069 -8.549 1.00 97.62 88 ASP A C 1
ATOM 698 O O . ASP A 1 88 ? 11.161 -2.861 -7.570 1.00 97.62 88 ASP A O 1
ATOM 702 N N . ALA A 1 89 ? 9.191 -2.603 -8.604 1.00 97.69 89 ALA A N 1
ATOM 703 C CA . ALA A 1 89 ? 8.576 -1.893 -7.483 1.00 97.69 89 ALA A CA 1
ATOM 704 C C . ALA A 1 89 ? 8.405 -2.806 -6.262 1.00 97.69 89 ALA A C 1
ATOM 706 O O . ALA A 1 89 ? 8.737 -2.418 -5.138 1.00 97.69 89 ALA A O 1
ATOM 707 N N . LEU A 1 90 ? 7.938 -4.037 -6.495 1.00 98.06 90 LEU A N 1
ATOM 708 C CA . LEU A 1 90 ? 7.707 -5.013 -5.435 1.00 98.06 90 LEU A CA 1
ATOM 709 C C . LEU A 1 90 ? 9.002 -5.507 -4.783 1.00 98.06 90 LEU A C 1
ATO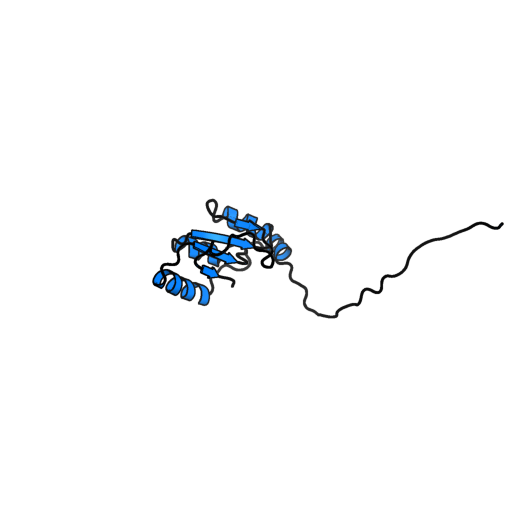M 711 O O . LEU A 1 90 ? 8.993 -5.806 -3.593 1.00 98.06 90 LEU A O 1
ATOM 715 N N . LYS A 1 91 ? 10.120 -5.575 -5.515 1.00 98.06 91 LYS A N 1
ATOM 716 C CA . LYS A 1 91 ? 11.438 -5.844 -4.913 1.00 98.06 91 LYS A CA 1
ATOM 717 C C . LYS A 1 91 ? 11.802 -4.757 -3.904 1.00 98.06 91 LYS A C 1
ATOM 719 O O . LYS A 1 91 ? 12.103 -5.069 -2.759 1.00 98.06 91 LYS A O 1
ATOM 724 N N . ILE A 1 92 ? 11.680 -3.490 -4.304 1.00 97.56 92 ILE A N 1
ATOM 725 C CA . ILE A 1 92 ? 12.031 -2.340 -3.460 1.00 97.56 92 ILE A CA 1
ATOM 726 C C . ILE A 1 92 ? 11.175 -2.304 -2.190 1.00 97.56 92 ILE A C 1
ATOM 728 O O . ILE A 1 92 ? 11.703 -2.174 -1.090 1.00 97.56 92 ILE A O 1
ATOM 732 N N . ILE A 1 93 ? 9.850 -2.424 -2.308 1.00 97.62 93 ILE A N 1
ATOM 733 C CA . ILE A 1 93 ? 8.971 -2.321 -1.134 1.00 97.62 93 ILE A CA 1
ATOM 734 C C . ILE A 1 93 ? 9.146 -3.496 -0.161 1.00 97.62 93 ILE A C 1
ATOM 736 O O . ILE A 1 93 ? 9.064 -3.287 1.046 1.00 97.62 93 ILE A O 1
ATOM 740 N N . LYS A 1 94 ? 9.460 -4.701 -0.659 1.00 97.69 94 LYS A N 1
ATOM 741 C CA . LYS A 1 94 ? 9.766 -5.876 0.176 1.00 97.69 94 LYS A CA 1
ATOM 742 C C . LYS A 1 94 ? 11.053 -5.712 0.982 1.00 97.69 94 LYS A C 1
ATOM 744 O O . LYS A 1 94 ? 11.153 -6.269 2.065 1.00 97.69 94 LYS A O 1
ATOM 749 N N . GLU A 1 95 ? 12.019 -4.938 0.491 1.00 96.88 95 GLU A N 1
ATOM 750 C CA . GLU A 1 95 ? 13.215 -4.586 1.270 1.00 96.88 95 GLU A CA 1
ATOM 751 C C . GLU A 1 95 ? 12.904 -3.566 2.378 1.00 96.88 95 GLU A C 1
ATOM 753 O O . GLU A 1 95 ? 13.545 -3.576 3.427 1.00 96.88 95 GLU A O 1
ATOM 758 N N . ILE A 1 96 ? 11.913 -2.692 2.166 1.00 95.69 96 ILE A N 1
ATOM 759 C CA . ILE A 1 96 ? 11.503 -1.665 3.138 1.00 95.69 96 ILE A CA 1
ATOM 760 C C . ILE A 1 96 ? 10.585 -2.258 4.220 1.00 95.69 96 ILE A C 1
ATOM 762 O O . ILE A 1 96 ? 10.679 -1.879 5.386 1.00 95.69 96 ILE A O 1
ATOM 766 N N . LEU A 1 97 ? 9.687 -3.165 3.832 1.00 96.50 97 LEU A N 1
ATOM 767 C CA . LEU A 1 97 ? 8.627 -3.739 4.664 1.00 96.50 97 LEU A CA 1
ATOM 768 C C . LEU A 1 97 ? 8.672 -5.273 4.586 1.00 96.50 97 LEU A C 1
ATOM 770 O O . LEU A 1 97 ? 7.832 -5.906 3.951 1.00 96.50 97 LEU A O 1
ATOM 774 N N . VAL A 1 98 ? 9.688 -5.863 5.218 1.00 92.25 98 VAL A N 1
ATOM 775 C CA . VAL A 1 98 ? 10.045 -7.290 5.079 1.00 92.25 98 VAL A CA 1
ATOM 776 C C . VAL A 1 98 ? 8.931 -8.245 5.527 1.00 92.25 98 VAL A C 1
ATOM 778 O O . VAL A 1 98 ? 8.762 -9.306 4.930 1.00 92.25 98 VAL A O 1
ATOM 781 N N . ASP A 1 99 ? 8.142 -7.852 6.527 1.00 92.25 99 ASP A N 1
ATOM 782 C CA . ASP A 1 99 ? 7.104 -8.699 7.131 1.00 92.25 99 ASP A CA 1
ATOM 783 C C . ASP A 1 99 ? 5.698 -8.460 6.543 1.00 92.25 99 ASP A C 1
ATOM 785 O O . ASP A 1 99 ? 4.709 -8.999 7.041 1.00 92.25 99 ASP A O 1
ATOM 789 N N . ASN A 1 100 ? 5.584 -7.642 5.490 1.00 93.44 100 ASN A N 1
ATOM 790 C CA . ASN A 1 100 ? 4.310 -7.293 4.864 1.00 93.44 100 ASN A CA 1
ATOM 791 C C . ASN A 1 100 ? 4.041 -8.086 3.578 1.00 93.44 100 ASN A C 1
ATOM 793 O O . ASN A 1 100 ? 4.943 -8.549 2.876 1.00 93.44 100 ASN A O 1
ATOM 797 N N . GLU A 1 101 ? 2.759 -8.220 3.242 1.00 95.06 101 GLU A N 1
ATOM 798 C CA . GLU A 1 101 ? 2.326 -9.015 2.101 1.00 95.06 101 GLU A CA 1
ATOM 799 C C . GLU A 1 101 ? 2.304 -8.196 0.804 1.00 95.06 101 GLU A C 1
ATOM 801 O O . GLU A 1 101 ? 1.538 -7.241 0.665 1.00 95.06 101 GLU A O 1
ATOM 806 N N . PHE A 1 102 ? 3.100 -8.624 -0.181 1.00 97.19 102 PHE A N 1
ATOM 807 C CA . PHE A 1 102 ? 3.202 -7.966 -1.484 1.00 97.19 102 PHE A CA 1
ATOM 808 C C . PHE A 1 102 ? 3.097 -8.946 -2.650 1.00 97.19 102 PHE A C 1
ATOM 810 O O . PHE A 1 102 ? 3.903 -9.880 -2.765 1.00 97.19 102 PHE A O 1
ATOM 817 N N . ARG A 1 103 ? 2.146 -8.694 -3.557 1.00 95.62 103 ARG A N 1
ATOM 818 C CA . ARG A 1 103 ? 1.839 -9.573 -4.697 1.00 95.62 103 ARG A CA 1
ATOM 819 C C . ARG A 1 103 ? 1.996 -8.862 -6.039 1.00 95.62 103 ARG A C 1
ATOM 821 O O . ARG A 1 103 ? 1.538 -7.735 -6.205 1.00 95.62 103 ARG A O 1
ATOM 828 N N . LEU A 1 104 ? 2.591 -9.559 -7.008 1.00 96.25 104 LEU A N 1
ATOM 829 C CA . LEU A 1 104 ? 2.522 -9.154 -8.412 1.00 96.25 104 LEU A CA 1
ATOM 830 C C . LEU A 1 104 ? 1.091 -9.376 -8.897 1.00 96.25 104 LEU A C 1
ATOM 832 O O . LEU A 1 104 ? 0.561 -10.477 -8.744 1.00 96.25 104 LEU A O 1
ATOM 836 N N . CYS A 1 105 ? 0.456 -8.334 -9.424 1.00 93.69 105 CYS A N 1
ATOM 837 C CA . CYS A 1 105 ? -0.970 -8.359 -9.711 1.00 93.69 105 CYS A CA 1
ATOM 838 C C . CYS A 1 105 ? -1.328 -7.513 -10.934 1.00 93.69 105 CYS A C 1
ATOM 840 O O . CYS A 1 105 ? -0.863 -6.385 -11.090 1.00 93.69 105 CYS A O 1
ATOM 842 N N . ASP A 1 106 ? -2.214 -8.051 -11.772 1.00 92.38 106 ASP A N 1
ATOM 843 C CA . ASP A 1 106 ? -2.996 -7.272 -12.728 1.00 92.38 106 ASP A CA 1
ATOM 844 C C . ASP A 1 106 ? -4.283 -6.833 -12.022 1.00 92.38 106 ASP A C 1
ATOM 846 O O . ASP A 1 106 ? -5.112 -7.664 -11.653 1.00 92.38 106 ASP A O 1
ATOM 850 N N . MET A 1 107 ? -4.469 -5.523 -11.847 1.00 92.19 107 MET A N 1
ATOM 851 C CA . MET A 1 107 ? -5.639 -4.975 -11.152 1.00 92.19 107 MET A CA 1
ATOM 852 C C . MET A 1 107 ? -6.982 -5.345 -11.801 1.00 92.19 107 MET A C 1
ATOM 854 O O . MET A 1 107 ? -8.016 -5.253 -11.146 1.00 92.19 107 MET A O 1
ATOM 858 N N . THR A 1 108 ? -6.989 -5.776 -13.069 1.00 91.31 108 THR A N 1
ATOM 859 C CA . THR A 1 108 ? -8.200 -6.256 -13.756 1.00 91.31 108 THR A CA 1
ATOM 860 C C . THR A 1 108 ? -8.574 -7.694 -13.387 1.00 91.31 108 THR A C 1
ATOM 862 O O . THR A 1 108 ? -9.664 -8.154 -13.729 1.00 91.31 108 THR A O 1
ATOM 865 N N . LYS A 1 109 ? -7.679 -8.414 -12.700 1.00 90.00 109 LYS A N 1
ATOM 866 C CA . LYS A 1 109 ? -7.808 -9.828 -12.327 1.00 90.00 109 LYS A CA 1
ATOM 867 C C . LYS A 1 109 ? -7.252 -10.058 -10.923 1.00 90.00 109 LYS A C 1
ATOM 869 O O . LYS A 1 109 ? -6.243 -10.737 -10.735 1.00 90.00 109 LYS A O 1
ATOM 874 N N . LEU A 1 110 ? -7.923 -9.473 -9.939 1.00 90.12 110 LEU A N 1
ATOM 875 C CA . LEU A 1 110 ? -7.570 -9.646 -8.535 1.00 90.12 110 LEU A CA 1
ATOM 876 C C . LEU A 1 110 ? -7.801 -11.099 -8.087 1.00 90.12 110 LEU A C 1
ATOM 878 O O . LEU A 1 110 ? -8.823 -11.699 -8.406 1.00 90.12 110 LEU A O 1
ATOM 882 N N . LEU A 1 111 ? -6.843 -11.648 -7.337 1.00 85.56 111 LEU A N 1
ATOM 883 C CA . LEU A 1 111 ? -6.876 -13.009 -6.783 1.00 85.56 111 LEU A CA 1
ATOM 884 C C . LEU A 1 111 ? -7.101 -12.966 -5.266 1.00 85.56 111 LEU A C 1
ATOM 886 O O . LEU A 1 111 ? -6.319 -13.522 -4.490 1.00 85.56 111 LEU A O 1
ATOM 890 N N . TYR A 1 112 ? -8.125 -12.227 -4.857 1.00 91.75 112 TYR A N 1
ATOM 891 C CA . TYR A 1 112 ? -8.574 -12.146 -3.474 1.00 91.75 112 TYR A CA 1
ATOM 892 C C . TYR A 1 112 ? -10.004 -12.655 -3.405 1.00 91.75 112 TYR A C 1
ATOM 894 O O . TYR A 1 112 ? -10.764 -12.468 -4.355 1.00 91.75 112 TYR A O 1
ATOM 902 N N . ASP A 1 113 ? -10.344 -13.292 -2.292 1.00 94.38 113 ASP A N 1
ATOM 903 C CA . ASP A 1 113 ? -11.718 -13.699 -2.038 1.00 94.38 113 ASP A CA 1
ATOM 904 C C . ASP A 1 113 ? -12.620 -12.463 -1.911 1.00 94.38 113 ASP A C 1
ATOM 906 O O . ASP A 1 113 ? -12.166 -11.357 -1.581 1.00 94.38 113 ASP A O 1
ATOM 910 N N . ASP A 1 114 ? -13.911 -12.655 -2.164 1.00 94.38 114 ASP A N 1
ATOM 911 C CA . ASP A 1 114 ? -14.903 -11.620 -1.900 1.00 94.38 114 ASP A CA 1
ATOM 912 C C . ASP A 1 114 ? -14.833 -11.197 -0.423 1.00 94.38 114 ASP A C 1
ATOM 914 O O . ASP A 1 114 ? -14.584 -12.009 0.468 1.00 94.38 114 ASP A O 1
ATOM 918 N N . GLU A 1 115 ? -15.020 -9.898 -0.172 1.00 95.31 115 GLU A N 1
ATOM 919 C CA . GLU A 1 115 ? -15.002 -9.307 1.177 1.00 95.31 115 GLU A CA 1
ATOM 920 C C . GLU A 1 115 ? -13.685 -9.515 1.961 1.00 95.31 115 GLU A C 1
ATOM 922 O O . GLU A 1 115 ? -13.641 -9.318 3.174 1.00 95.31 115 GLU A O 1
ATOM 927 N N . TYR A 1 116 ? -12.579 -9.857 1.286 1.00 96.44 116 TYR A N 1
ATOM 928 C CA . TYR A 1 116 ? -11.290 -10.090 1.949 1.00 96.44 116 TYR A CA 1
ATOM 929 C C . TYR A 1 116 ? -10.681 -8.831 2.594 1.00 96.44 116 TYR A C 1
ATOM 931 O O . TYR A 1 116 ? -9.911 -8.940 3.548 1.00 96.44 116 TYR A O 1
ATOM 939 N N . PHE A 1 117 ? -11.005 -7.637 2.085 1.00 97.69 117 PHE A N 1
ATOM 940 C CA . PHE A 1 117 ? -10.497 -6.355 2.581 1.00 97.69 117 PHE A CA 1
ATOM 941 C C . PHE A 1 117 ? -11.621 -5.475 3.123 1.00 97.69 117 PHE A C 1
ATOM 943 O O . PHE A 1 117 ? -12.669 -5.340 2.496 1.00 97.69 117 PHE A O 1
ATOM 950 N N . ASP A 1 118 ? -11.345 -4.782 4.228 1.00 98.19 118 ASP A N 1
ATOM 951 C CA . ASP A 1 118 ? -12.246 -3.776 4.798 1.00 98.19 118 ASP A CA 1
ATOM 952 C C . ASP A 1 118 ? -12.190 -2.453 4.009 1.00 98.19 118 ASP A C 1
ATOM 954 O O . ASP A 1 118 ? -13.135 -1.662 4.010 1.00 98.19 118 ASP A O 1
ATOM 958 N N . GLY A 1 119 ? -11.051 -2.172 3.368 1.00 97.25 119 GLY A N 1
ATOM 959 C CA . GLY A 1 119 ? -10.819 -0.941 2.621 1.00 97.25 119 GLY A CA 1
ATOM 960 C C . GLY A 1 119 ? -9.798 -1.108 1.501 1.00 97.25 119 GLY A C 1
ATOM 961 O O . GLY A 1 119 ? -8.911 -1.957 1.557 1.00 97.25 119 GLY A O 1
ATOM 962 N N . ILE A 1 120 ? -9.913 -0.264 0.478 1.00 97.31 120 ILE A N 1
ATOM 963 C CA . ILE A 1 120 ? -8.985 -0.225 -0.656 1.00 97.31 120 ILE A CA 1
ATOM 964 C C . ILE A 1 120 ? -8.557 1.223 -0.877 1.00 97.31 120 ILE A C 1
ATOM 966 O O . ILE A 1 120 ? -9.397 2.127 -0.898 1.00 97.31 120 ILE A O 1
ATOM 970 N N . ILE A 1 121 ? -7.258 1.443 -1.070 1.00 97.81 121 ILE A N 1
ATOM 971 C CA . ILE A 1 121 ? -6.736 2.678 -1.661 1.00 97.81 121 ILE A CA 1
ATOM 972 C C . ILE A 1 121 ? -6.114 2.377 -3.027 1.00 97.81 121 ILE A C 1
ATOM 974 O O . ILE A 1 121 ? -5.598 1.289 -3.258 1.00 97.81 121 ILE A O 1
ATOM 978 N N . CYS A 1 122 ? -6.191 3.346 -3.937 1.00 95.75 122 CYS A N 1
ATOM 979 C CA . CYS A 1 122 ? -5.600 3.287 -5.274 1.00 95.75 122 CYS A CA 1
ATOM 980 C C . CYS A 1 122 ? -5.285 4.730 -5.705 1.00 95.75 122 CYS A C 1
ATOM 982 O O . CYS A 1 122 ? -6.199 5.452 -6.119 1.00 95.75 122 CYS A O 1
ATOM 984 N N . TYR A 1 123 ? -4.040 5.198 -5.502 1.00 91.19 123 TYR A N 1
ATOM 985 C CA . TYR A 1 123 ? -3.687 6.626 -5.647 1.00 91.19 123 TYR A CA 1
ATOM 986 C C . TYR A 1 123 ? -2.251 6.953 -6.089 1.00 91.19 123 TYR A C 1
ATOM 988 O O . TYR A 1 123 ? -1.289 6.650 -5.341 1.00 91.19 123 TYR A O 1
#

Foldseek 3Di:
DDDDDDDDDDDDPPPDPDDPDPPPPLQVVCVVPPDPDAADDPVLVVVLVVCVVVVWAEEEAEQCFLNNSVVVCVVSRHQYAYEHCHPSSQVNNCVVVVPHHYYNDDPVDDPDDPPNGPYYDYD